Protein AF-A0A6V7MCL2-F1 (afdb_monomer_lite)

Organism: NCBI:txid1563983

Sequence (100 aa):
GWLGSQKLQTCLPIEEILKILQKGETPTAVLDKFLKYVDSVERRLQLAKSLGCPKTVIEILGTQGDRTSLLEYRDNLVPQSEAYFLAERTLSSPTIRWKS

Radius of gyration: 14.54 Å; chains: 1; bounding box: 34×38×40 Å

pLDDT: mean 91.35, std 11.15, range [50.09, 98.56]

Foldseek 3Di:
DDPDQPADDDPDDLVVVLVVCLVVVHDLVVSLVSLSNVPDLVVSLVSCVVSVNLVSNLVSCLQVLVLPVLVVSLVPDDPPDPSNVSSVCSNPDPPGDHDD

InterPro domains:
  IPR040057 Spermatogenesis-defective protein 39 [PTHR13364] (2-99)

Secondary structure (DSSP, 8-state):
----------SS-HHHHHHHHHHTT--HHHHHHHHTT---HHHHHHHHHHTT-HHHHHHHHHHTT-HHHHHHHHHTSPTTSHHHHHHHHHHT-TT-----

Structure (mmCIF, N/CA/C/O backbone):
data_AF-A0A6V7MCL2-F1
#
_entry.id   AF-A0A6V7MCL2-F1
#
loop_
_atom_site.group_PDB
_atom_site.id
_atom_site.type_symbol
_atom_site.label_atom_id
_atom_site.label_alt_id
_atom_site.label_comp_id
_atom_site.label_asym_id
_atom_site.label_entity_id
_atom_site.label_seq_id
_atom_site.pdbx_PDB_ins_code
_atom_site.Cartn_x
_atom_site.Cartn_y
_atom_site.Cartn_z
_atom_site.occupancy
_atom_site.B_iso_or_equiv
_atom_site.auth_seq_id
_atom_site.auth_comp_id
_atom_site.auth_asym_id
_atom_site.auth_atom_id
_atom_site.pdbx_PDB_model_num
ATOM 1 N N . GLY A 1 1 ? 6.582 29.308 4.907 1.00 50.09 1 GLY A N 1
ATOM 2 C CA . GLY A 1 1 ? 5.982 28.397 5.905 1.00 50.09 1 GLY A CA 1
ATOM 3 C C . GLY A 1 1 ? 4.537 28.136 5.533 1.00 50.09 1 GLY A C 1
ATOM 4 O O . GLY A 1 1 ? 4.061 28.806 4.630 1.00 50.09 1 GLY A O 1
ATOM 5 N N . TRP A 1 2 ? 3.855 27.233 6.247 1.00 57.88 2 TRP A N 1
ATOM 6 C CA . TRP A 1 2 ? 2.390 27.037 6.202 1.00 57.88 2 TRP A CA 1
ATOM 7 C C . TRP A 1 2 ? 1.812 25.991 5.226 1.00 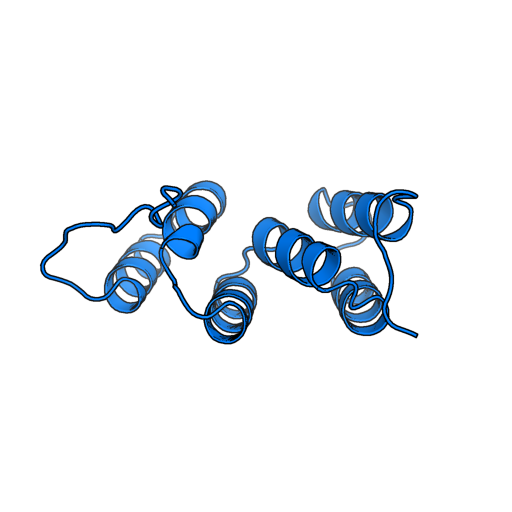57.88 2 TRP A C 1
ATOM 9 O O . TRP A 1 2 ? 0.932 26.281 4.430 1.00 57.88 2 TRP A O 1
ATOM 19 N N . LEU A 1 3 ? 2.216 24.729 5.370 1.00 57.12 3 LEU A N 1
ATOM 20 C CA . LEU A 1 3 ? 1.339 23.586 5.070 1.00 57.12 3 LEU A CA 1
ATOM 21 C C . LEU A 1 3 ? 1.408 22.652 6.279 1.00 57.12 3 LEU A C 1
ATOM 23 O O . LEU A 1 3 ? 2.128 21.659 6.292 1.00 57.12 3 LEU A O 1
ATOM 27 N N . GLY A 1 4 ? 0.747 23.072 7.360 1.00 53.94 4 GLY A N 1
ATOM 28 C CA . GLY A 1 4 ? 0.603 22.247 8.553 1.00 53.94 4 GLY A CA 1
ATOM 29 C C . GLY A 1 4 ? -0.191 21.001 8.187 1.00 53.94 4 GLY A C 1
ATOM 30 O O . GLY A 1 4 ? -1.275 21.111 7.614 1.00 53.94 4 GLY A O 1
ATOM 31 N N . SER A 1 5 ? 0.366 19.830 8.491 1.00 60.53 5 SER A N 1
ATOM 32 C CA . SER A 1 5 ? -0.343 18.558 8.427 1.00 60.53 5 SER A CA 1
ATOM 33 C C . SER A 1 5 ? -1.715 18.704 9.086 1.00 60.53 5 SER A C 1
ATOM 35 O O . SER A 1 5 ? -1.838 19.325 10.145 1.00 60.53 5 SER A O 1
ATOM 37 N N . GLN A 1 6 ? -2.767 18.177 8.452 1.00 60.72 6 GLN A N 1
ATOM 38 C CA . GLN A 1 6 ? -4.067 18.088 9.110 1.00 60.72 6 GLN A CA 1
ATOM 39 C C . GLN A 1 6 ? -3.863 17.245 10.370 1.00 60.72 6 GLN A C 1
ATOM 41 O O . GLN A 1 6 ? -3.604 16.051 10.275 1.00 60.72 6 GLN A O 1
ATOM 46 N N . LYS A 1 7 ? -3.917 17.867 11.548 1.00 62.31 7 LYS A N 1
ATOM 47 C CA . LYS A 1 7 ? -3.844 17.149 12.818 1.00 62.31 7 LYS A CA 1
ATOM 48 C C . LYS A 1 7 ? -5.261 16.806 13.228 1.00 62.31 7 LYS A C 1
ATOM 50 O O . LYS A 1 7 ? -6.069 17.699 13.473 1.00 62.31 7 LYS A O 1
ATOM 55 N N . LEU A 1 8 ? -5.563 15.516 13.289 1.00 67.75 8 LEU A N 1
ATOM 56 C CA . LEU A 1 8 ? -6.806 15.058 13.884 1.00 67.75 8 LEU A CA 1
ATOM 57 C C . LEU A 1 8 ? -6.716 15.315 15.397 1.00 67.75 8 LEU A C 1
ATOM 59 O O . LEU A 1 8 ?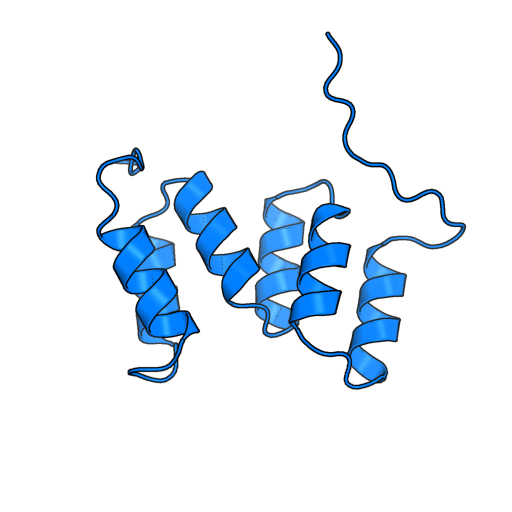 -5.947 14.660 16.095 1.00 67.75 8 LEU A O 1
ATOM 63 N N . GLN A 1 9 ? -7.450 16.308 15.901 1.00 68.75 9 GLN A N 1
ATOM 64 C CA . GLN A 1 9 ? -7.535 16.562 17.339 1.00 68.75 9 GLN A CA 1
ATOM 65 C C . GLN A 1 9 ? -8.459 15.521 17.968 1.00 68.75 9 GLN A C 1
ATOM 67 O O . GLN A 1 9 ? -9.680 15.635 17.884 1.00 68.75 9 GLN A O 1
ATOM 72 N N . THR A 1 10 ? -7.880 14.490 18.579 1.00 71.75 10 THR A N 1
ATOM 73 C CA . THR A 1 10 ? -8.644 13.492 19.332 1.00 71.75 10 THR A CA 1
ATOM 74 C C . THR A 1 10 ? -7.912 13.101 20.608 1.00 71.75 10 THR A C 1
ATOM 76 O O . THR A 1 10 ? -6.696 13.257 20.708 1.00 71.75 10 THR A O 1
ATOM 79 N N . CYS A 1 11 ? -8.655 12.550 21.567 1.00 77.19 11 CYS A N 1
ATOM 80 C CA . CYS A 1 11 ? -8.096 11.987 22.795 1.00 77.19 11 CYS A CA 1
ATOM 81 C C . CYS A 1 11 ? -7.441 10.607 22.588 1.00 77.19 11 CYS A C 1
ATOM 83 O O . CYS A 1 11 ? -6.917 10.042 23.543 1.00 77.19 11 CYS A O 1
ATOM 85 N N . LEU A 1 12 ? -7.494 10.047 21.372 1.00 83.06 12 LEU A N 1
ATOM 86 C CA . LEU A 1 12 ? -6.976 8.721 21.043 1.00 83.06 12 LEU A CA 1
ATOM 87 C C . LEU A 1 12 ? -5.858 8.799 19.989 1.00 83.06 12 LEU A C 1
ATOM 89 O O . LEU A 1 12 ? -5.926 9.595 19.050 1.00 83.06 12 LEU A O 1
ATOM 93 N N . PRO A 1 13 ? -4.828 7.943 20.076 1.00 88.06 13 PRO A N 1
ATOM 94 C CA . PRO A 1 13 ? -3.881 7.781 18.982 1.00 88.06 13 PRO A CA 1
ATOM 95 C C . PRO A 1 13 ? -4.596 7.326 17.703 1.00 88.06 13 PRO A C 1
ATOM 97 O O . PRO A 1 13 ? -5.491 6.481 17.751 1.00 88.06 13 PRO A O 1
ATOM 100 N N . ILE A 1 14 ? -4.166 7.827 16.541 1.00 90.56 14 ILE A N 1
ATOM 101 C CA . ILE A 1 14 ? -4.767 7.469 15.245 1.00 90.56 14 ILE A CA 1
ATOM 102 C C . ILE A 1 14 ? -4.768 5.955 14.985 1.00 90.56 14 ILE A C 1
ATOM 104 O O . ILE A 1 14 ? -5.708 5.426 14.398 1.00 90.56 14 ILE A O 1
ATOM 108 N N . GLU A 1 15 ? -3.753 5.235 15.464 1.00 88.44 15 GLU A N 1
ATOM 109 C CA . GLU A 1 15 ? -3.686 3.779 15.322 1.00 88.44 15 GLU A CA 1
ATOM 110 C C . GLU A 1 15 ? -4.799 3.061 16.097 1.00 88.44 15 GLU A C 1
ATOM 112 O O . GLU A 1 15 ? -5.336 2.068 15.611 1.00 88.44 15 GLU A O 1
ATOM 117 N N . GLU A 1 16 ? -5.200 3.576 17.263 1.00 90.56 16 GLU A N 1
ATOM 118 C CA . GLU A 1 16 ? -6.325 3.022 18.024 1.00 90.56 16 GLU A CA 1
ATOM 119 C C . GLU A 1 16 ? -7.651 3.275 17.305 1.00 90.56 16 GLU A C 1
ATOM 121 O O . GLU A 1 16 ? -8.497 2.385 17.225 1.00 90.56 16 GLU A O 1
ATOM 126 N N . ILE A 1 17 ? -7.798 4.448 16.683 1.00 92.25 17 ILE A N 1
ATOM 127 C CA . ILE A 1 17 ? -8.957 4.754 15.837 1.00 92.25 17 ILE A CA 1
ATOM 128 C C . ILE A 1 17 ? -9.023 3.779 14.654 1.00 92.25 17 ILE A C 1
ATOM 130 O O . ILE A 1 17 ? -10.075 3.194 14.404 1.00 92.25 17 ILE A O 1
ATOM 134 N N . LEU A 1 18 ? -7.906 3.540 13.957 1.00 92.88 18 LEU A N 1
ATOM 135 C CA . LEU A 1 18 ? -7.845 2.593 12.837 1.00 92.88 18 LEU A CA 1
ATOM 136 C C . LEU A 1 18 ? -8.200 1.161 13.263 1.00 92.88 18 LEU A C 1
ATOM 138 O O . LEU A 1 18 ? -8.946 0.489 12.552 1.00 92.88 18 LEU A O 1
ATOM 142 N N . LYS A 1 19 ? -7.736 0.709 14.436 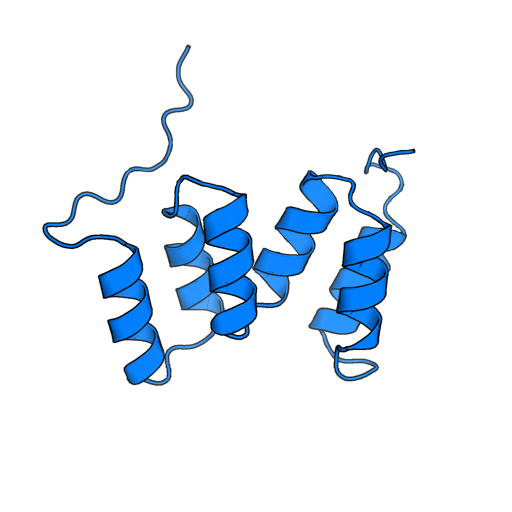1.00 90.38 19 LYS A N 1
ATOM 143 C CA . LYS A 1 19 ? -8.107 -0.603 14.996 1.00 90.38 19 LYS A CA 1
ATOM 144 C C . LYS A 1 19 ? -9.606 -0.705 15.276 1.00 90.38 19 LYS A C 1
ATOM 146 O O . LYS A 1 19 ? -10.209 -1.738 14.990 1.00 90.38 19 LYS A O 1
ATOM 151 N N . ILE A 1 20 ? -10.209 0.344 15.839 1.00 91.25 20 ILE A N 1
ATOM 152 C CA . ILE A 1 20 ? -11.654 0.387 16.106 1.00 91.25 20 ILE A CA 1
ATOM 153 C C . ILE A 1 20 ? -12.436 0.330 14.789 1.00 91.25 20 ILE A C 1
ATOM 155 O O . ILE A 1 20 ? -13.357 -0.474 14.664 1.00 91.25 20 ILE A O 1
ATOM 159 N N . LEU A 1 21 ? -12.035 1.122 13.790 1.00 90.06 21 LEU A N 1
ATOM 160 C CA . LEU A 1 21 ? -12.677 1.134 12.474 1.00 90.06 21 LEU A CA 1
ATOM 161 C C . LEU A 1 21 ? -12.578 -0.228 11.776 1.00 90.06 21 LEU A C 1
ATOM 163 O O . LEU A 1 21 ? -13.570 -0.708 11.229 1.00 90.06 21 LEU A O 1
ATOM 167 N N . GLN A 1 22 ? -11.414 -0.881 11.828 1.00 87.69 22 GLN A N 1
ATOM 168 C CA . GLN A 1 22 ? -11.227 -2.197 11.215 1.00 87.69 22 GLN A CA 1
ATOM 169 C C . GLN A 1 22 ? -12.171 -3.251 11.811 1.00 87.69 22 GLN A C 1
ATOM 171 O O . GLN A 1 22 ? -12.766 -4.026 11.068 1.00 87.69 22 GLN A O 1
ATOM 176 N N . LYS A 1 23 ? -12.350 -3.258 13.140 1.00 87.94 23 LYS A N 1
ATOM 177 C CA . LYS A 1 23 ? -13.267 -4.188 13.824 1.00 87.94 23 LYS A CA 1
ATOM 178 C C . LYS A 1 23 ? -14.731 -3.995 13.430 1.00 87.94 23 LYS A C 1
ATOM 180 O O . LYS A 1 23 ? -15.502 -4.938 13.530 1.00 87.94 23 LYS A O 1
ATOM 185 N N . GLY A 1 24 ? -15.107 -2.789 13.012 1.00 84.94 24 GLY A N 1
ATOM 186 C CA . GLY A 1 24 ? -16.458 -2.472 12.553 1.00 84.94 24 GLY A CA 1
ATOM 187 C C . GLY A 1 24 ? -16.715 -2.769 11.075 1.00 84.94 24 GLY A C 1
ATOM 188 O O . GLY A 1 24 ? -17.671 -2.218 10.542 1.00 84.94 24 GLY A O 1
ATOM 189 N N . GLU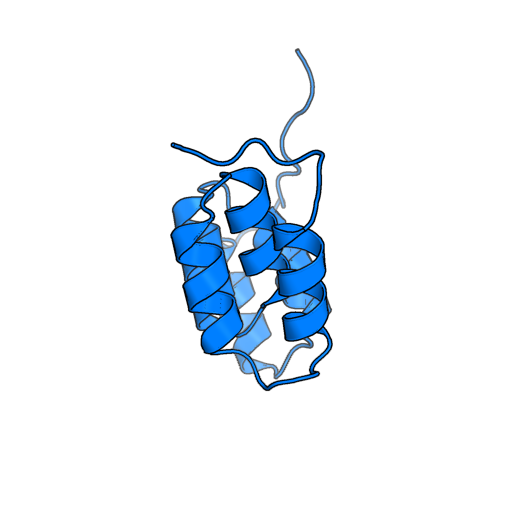 A 1 25 ? -15.849 -3.541 10.401 1.00 81.06 25 GLU A N 1
ATOM 190 C CA . GLU A 1 25 ? -15.946 -3.846 8.958 1.00 81.06 25 GLU A CA 1
ATOM 191 C C . GLU A 1 25 ? -16.061 -2.583 8.086 1.00 81.06 25 GLU A C 1
ATOM 193 O O . GLU A 1 25 ? -16.760 -2.525 7.074 1.00 81.06 25 GLU A O 1
ATOM 198 N N . THR A 1 26 ? -15.364 -1.525 8.504 1.00 87.12 26 THR A N 1
ATOM 199 C CA . THR A 1 26 ? -15.449 -0.224 7.846 1.00 87.12 26 THR A CA 1
ATOM 200 C C . THR A 1 26 ? -14.927 -0.310 6.402 1.00 87.12 26 THR A C 1
ATOM 202 O O . THR A 1 26 ? -13.856 -0.881 6.177 1.00 87.12 26 THR A O 1
ATOM 205 N N . PRO A 1 27 ? -15.594 0.331 5.420 1.00 91.81 27 PRO A N 1
ATOM 206 C CA . PRO A 1 27 ? -15.097 0.404 4.051 1.00 91.81 27 PRO A CA 1
ATOM 207 C C . PRO A 1 27 ? -13.673 0.967 3.966 1.00 91.81 27 PRO A C 1
ATOM 209 O O . PRO A 1 27 ? -13.340 1.971 4.608 1.00 91.81 27 PRO A O 1
ATOM 212 N N . THR A 1 28 ? -12.854 0.385 3.091 1.00 91.44 28 THR A N 1
ATOM 213 C CA . THR A 1 28 ? -11.456 0.794 2.855 1.00 91.44 28 THR A CA 1
ATOM 214 C C . THR A 1 28 ? -11.319 2.282 2.532 1.00 91.44 28 THR A C 1
ATOM 216 O O . THR A 1 28 ? -10.413 2.938 3.035 1.00 91.44 28 THR A O 1
ATOM 219 N N . ALA A 1 29 ? -12.284 2.863 1.813 1.00 91.50 29 ALA A N 1
ATOM 220 C CA . ALA A 1 29 ? -12.316 4.292 1.497 1.00 91.50 29 ALA A CA 1
ATOM 221 C C . ALA A 1 29 ? -12.369 5.213 2.735 1.00 91.50 29 ALA A C 1
ATOM 223 O O . ALA A 1 29 ? -11.958 6.374 2.662 1.00 91.50 29 ALA A O 1
ATOM 224 N N . VAL A 1 30 ? -12.896 4.738 3.867 1.00 93.69 30 VAL A N 1
ATOM 225 C CA . VAL A 1 30 ? -12.867 5.479 5.137 1.00 93.69 30 VAL A CA 1
ATOM 226 C C . VAL A 1 30 ? -11.510 5.285 5.804 1.00 93.69 30 VAL A C 1
ATOM 228 O O . VAL A 1 30 ? -10.904 6.274 6.208 1.00 93.69 30 VAL A O 1
ATOM 231 N N . LEU A 1 31 ? -10.993 4.054 5.852 1.00 94.88 31 LEU A N 1
ATOM 232 C CA . LEU A 1 31 ? -9.656 3.766 6.386 1.00 94.88 31 LEU A CA 1
ATOM 233 C C . LEU A 1 31 ? -8.573 4.591 5.670 1.00 94.88 31 LEU A C 1
ATOM 235 O O . LEU A 1 31 ? -7.732 5.191 6.335 1.00 94.88 31 LEU A O 1
ATOM 239 N N . ASP A 1 32 ? -8.657 4.729 4.344 1.00 94.00 32 ASP A N 1
ATOM 240 C CA . ASP A 1 32 ? -7.781 5.585 3.531 1.00 94.00 32 ASP A CA 1
ATOM 241 C C . ASP A 1 32 ? -7.782 7.051 3.999 1.00 94.00 32 ASP A C 1
ATOM 243 O O . ASP A 1 32 ? -6.745 7.716 3.980 1.00 94.00 32 ASP A O 1
ATOM 247 N N . LYS A 1 33 ? -8.928 7.583 4.450 1.00 92.69 33 LYS A N 1
ATOM 248 C CA . LYS A 1 33 ? -9.001 8.951 4.995 1.00 92.69 33 LYS A CA 1
ATOM 249 C C . LYS A 1 33 ? -8.255 9.050 6.320 1.00 92.69 33 LYS A C 1
ATOM 251 O O . LYS A 1 33 ?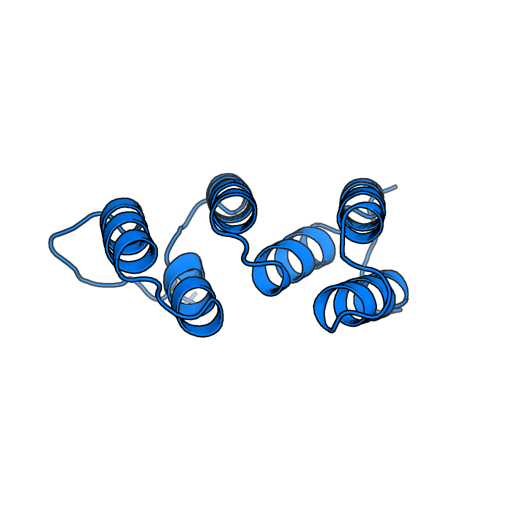 -7.528 10.018 6.524 1.00 92.69 33 LYS A O 1
ATOM 256 N N . PHE A 1 34 ? -8.408 8.054 7.191 1.00 93.69 34 PHE A N 1
ATOM 257 C CA . PHE A 1 34 ? -7.772 8.058 8.507 1.00 93.69 34 PHE A CA 1
ATOM 258 C C . PHE A 1 34 ? -6.265 7.786 8.439 1.00 93.69 34 PHE A C 1
ATOM 260 O O . PHE A 1 34 ? -5.498 8.390 9.187 1.00 93.69 34 PHE A O 1
ATOM 267 N N . LEU A 1 35 ? -5.814 6.967 7.486 1.00 95.06 35 LEU A N 1
ATOM 268 C CA . LEU A 1 35 ? -4.393 6.710 7.245 1.00 95.06 35 LEU A CA 1
ATOM 269 C C . LEU A 1 35 ? -3.604 7.995 6.941 1.00 95.06 35 LEU A C 1
ATOM 271 O O . LEU A 1 35 ? -2.421 8.073 7.267 1.00 95.06 35 LEU A O 1
ATOM 275 N N . LYS A 1 36 ? -4.239 9.045 6.399 1.00 92.75 36 LYS A N 1
ATOM 276 C CA . LYS A 1 36 ? -3.588 10.347 6.150 1.00 92.75 36 LYS A CA 1
ATOM 277 C C . LYS A 1 36 ? -3.119 11.061 7.420 1.00 92.75 36 LYS A C 1
ATOM 279 O O . LYS A 1 36 ? -2.212 11.886 7.324 1.00 92.75 36 LYS A O 1
ATOM 284 N N . TYR A 1 37 ? -3.691 10.722 8.575 1.00 91.56 37 TYR A N 1
ATOM 285 C CA . TYR A 1 37 ? -3.312 11.264 9.882 1.00 91.56 37 TYR A CA 1
ATOM 286 C C . TYR A 1 37 ? -2.169 10.486 10.561 1.00 91.56 37 TYR A C 1
ATOM 288 O O . TYR A 1 37 ? -1.762 10.847 11.660 1.00 91.56 37 TYR A O 1
ATOM 296 N N . VAL A 1 38 ? -1.646 9.418 9.941 1.00 93.12 38 VAL A N 1
ATOM 297 C CA . VAL A 1 38 ? -0.461 8.695 10.436 1.00 93.12 38 VAL A CA 1
ATOM 298 C C . VAL A 1 38 ? 0.798 9.399 9.937 1.00 93.12 38 VAL A C 1
ATOM 300 O O . VAL A 1 38 ? 1.107 9.312 8.751 1.00 93.12 38 VAL A O 1
ATOM 303 N N . ASP A 1 39 ? 1.528 10.093 10.808 1.00 88.62 39 ASP A N 1
ATOM 304 C CA . ASP A 1 39 ? 2.626 10.988 10.403 1.00 88.62 39 ASP A CA 1
ATOM 305 C C . ASP A 1 39 ? 3.795 10.283 9.690 1.00 88.62 39 ASP A C 1
ATOM 307 O O . ASP A 1 39 ? 4.242 10.753 8.644 1.00 88.62 39 ASP A O 1
ATOM 311 N N . SER A 1 40 ? 4.280 9.146 10.206 1.00 94.25 40 SER A N 1
ATOM 312 C CA . SER A 1 40 ? 5.350 8.385 9.539 1.00 94.25 40 SER A CA 1
ATOM 313 C C . SER A 1 40 ? 4.814 7.697 8.286 1.00 94.25 40 SER A C 1
ATOM 315 O O . SER A 1 40 ? 3.864 6.913 8.348 1.00 94.25 40 SER A O 1
ATOM 317 N N . VAL A 1 41 ? 5.458 7.956 7.147 1.00 95.25 41 VAL A N 1
ATOM 318 C CA . VAL A 1 41 ? 5.108 7.340 5.860 1.00 95.25 41 VAL A CA 1
ATOM 319 C C . VAL A 1 41 ? 5.360 5.833 5.897 1.00 95.25 41 VAL A C 1
ATOM 321 O O . VAL A 1 41 ? 4.534 5.065 5.409 1.00 95.25 41 VAL A O 1
ATOM 324 N N . GLU A 1 42 ? 6.447 5.394 6.531 1.00 95.44 42 GLU A N 1
ATOM 325 C CA . GLU A 1 42 ? 6.782 3.980 6.715 1.00 95.44 42 GLU A CA 1
ATOM 326 C C . GLU A 1 42 ? 5.706 3.282 7.548 1.00 95.44 42 GLU A C 1
ATOM 328 O O . GLU A 1 42 ? 5.203 2.220 7.170 1.00 95.44 42 GLU A O 1
ATOM 333 N N . ARG A 1 43 ? 5.290 3.911 8.655 1.00 96.25 43 ARG A N 1
ATOM 334 C CA . ARG A 1 43 ? 4.235 3.370 9.512 1.00 96.25 43 ARG A CA 1
ATOM 335 C C . ARG A 1 43 ? 2.888 3.336 8.796 1.00 96.25 43 ARG A C 1
ATOM 337 O O . ARG A 1 43 ? 2.169 2.341 8.878 1.00 96.25 43 ARG A O 1
ATOM 344 N N . ARG A 1 44 ? 2.564 4.392 8.049 1.00 97.38 44 ARG A N 1
ATOM 345 C CA . ARG A 1 44 ? 1.353 4.481 7.226 1.00 97.38 44 ARG A CA 1
ATOM 346 C C . ARG A 1 44 ? 1.316 3.388 6.161 1.00 97.38 44 ARG A C 1
ATOM 348 O O . ARG A 1 44 ? 0.269 2.775 5.974 1.00 97.38 44 ARG A O 1
ATOM 355 N N . LEU A 1 45 ? 2.445 3.108 5.510 1.00 97.94 45 LEU A N 1
ATOM 356 C CA . LEU A 1 45 ? 2.571 2.036 4.524 1.00 97.94 45 LEU A CA 1
ATOM 357 C C . LEU A 1 45 ? 2.325 0.660 5.154 1.00 97.94 45 LEU A C 1
ATOM 359 O O . LEU A 1 45 ? 1.575 -0.140 4.596 1.00 97.94 45 LEU A O 1
ATOM 363 N N . GLN A 1 46 ? 2.917 0.394 6.323 1.00 97.31 46 GLN A N 1
ATOM 364 C CA . GLN A 1 46 ? 2.688 -0.852 7.063 1.00 97.31 46 GLN A CA 1
ATOM 365 C C . GLN A 1 46 ? 1.207 -1.039 7.412 1.00 97.31 46 GLN A C 1
ATOM 367 O O . GLN A 1 46 ? 0.645 -2.098 7.138 1.00 97.31 46 GLN A O 1
ATOM 372 N N . LEU A 1 47 ? 0.569 -0.001 7.962 1.00 97.00 47 LEU A N 1
ATOM 373 C CA . LEU A 1 47 ? -0.848 -0.041 8.325 1.00 97.00 47 LEU A CA 1
ATOM 374 C C . LEU A 1 47 ? -1.745 -0.215 7.094 1.00 97.00 47 LEU A C 1
ATOM 376 O O . LEU A 1 47 ? -2.658 -1.033 7.117 1.00 97.00 47 LEU A O 1
ATOM 380 N N . ALA A 1 48 ? -1.471 0.492 5.997 1.00 97.25 48 ALA A N 1
ATOM 381 C CA . ALA A 1 48 ? -2.241 0.359 4.762 1.00 97.25 48 ALA A CA 1
ATOM 382 C C . ALA A 1 48 ? -2.183 -1.071 4.196 1.00 97.25 48 ALA A C 1
ATOM 384 O O . ALA A 1 48 ? -3.210 -1.603 3.773 1.00 97.25 48 ALA A O 1
ATOM 385 N N . LYS A 1 49 ? -1.010 -1.721 4.252 1.00 96.62 49 LYS A N 1
ATOM 386 C CA . LYS A 1 49 ? -0.861 -3.136 3.877 1.00 96.62 49 LYS A CA 1
ATOM 387 C C . LYS A 1 49 ? -1.666 -4.051 4.806 1.00 96.62 49 LYS A C 1
ATOM 389 O O . LYS A 1 49 ? -2.423 -4.879 4.310 1.00 96.62 49 LYS A O 1
ATOM 394 N N . SER A 1 50 ? -1.558 -3.885 6.128 1.00 95.00 50 SER A N 1
ATOM 395 C CA . SER A 1 50 ? -2.259 -4.751 7.094 1.00 95.00 50 SER A CA 1
ATOM 396 C C . SER A 1 50 ? -3.780 -4.577 7.097 1.00 95.00 50 SER A C 1
ATOM 398 O O . SER A 1 50 ? -4.503 -5.503 7.450 1.00 95.00 50 SER A O 1
ATOM 400 N N . LEU A 1 51 ? -4.264 -3.388 6.735 1.00 94.44 51 LEU A N 1
ATOM 401 C CA . LEU A 1 51 ? -5.688 -3.049 6.704 1.00 94.44 51 LEU A CA 1
ATOM 402 C C . LEU A 1 51 ? -6.353 -3.357 5.353 1.00 94.44 51 LEU A C 1
ATOM 404 O O . LEU A 1 51 ? -7.560 -3.173 5.227 1.00 94.44 51 LEU A O 1
ATOM 408 N N . GLY A 1 52 ? -5.594 -3.804 4.346 1.00 94.19 52 GLY A N 1
ATOM 409 C CA . GLY A 1 52 ? -6.138 -4.069 3.013 1.00 94.19 52 GLY A CA 1
ATOM 410 C C . GLY A 1 52 ? -6.547 -2.796 2.264 1.00 94.19 52 GLY A C 1
ATOM 411 O O . GLY A 1 52 ? -7.568 -2.785 1.583 1.00 94.19 52 GLY A O 1
ATOM 412 N N . CYS A 1 53 ? -5.759 -1.723 2.383 1.00 97.06 53 CYS A N 1
ATOM 413 C CA . CYS A 1 53 ? -5.999 -0.429 1.736 1.00 97.06 53 CYS A CA 1
ATOM 414 C C . CYS A 1 53 ? -5.056 -0.220 0.530 1.00 97.06 53 CYS A C 1
ATOM 416 O O . CYS A 1 53 ? -4.072 0.523 0.636 1.00 97.06 53 CYS A O 1
ATOM 418 N N . PRO A 1 54 ? -5.313 -0.855 -0.632 1.00 97.50 54 PRO A N 1
ATOM 419 C CA . PRO A 1 54 ? -4.373 -0.877 -1.753 1.00 97.50 54 PRO A CA 1
ATOM 420 C C . PRO A 1 54 ? -4.116 0.497 -2.364 1.00 97.50 54 PRO A C 1
ATOM 422 O O . PRO A 1 54 ? -2.998 0.773 -2.792 1.00 97.50 54 PRO A O 1
ATOM 425 N N . LYS A 1 55 ? -5.118 1.382 -2.366 1.00 97.62 55 LYS A N 1
ATOM 426 C CA . LYS A 1 55 ? -4.977 2.744 -2.884 1.00 97.62 55 LYS A CA 1
ATOM 427 C C . LYS A 1 55 ? -3.874 3.504 -2.150 1.00 97.62 55 LYS A C 1
ATOM 429 O O . LYS A 1 55 ? -2.950 3.997 -2.791 1.00 97.62 55 LYS A O 1
ATOM 434 N N . THR A 1 56 ? -3.933 3.531 -0.817 1.00 98.00 56 THR A N 1
ATOM 435 C CA . THR A 1 56 ? -2.905 4.183 0.007 1.00 98.00 56 THR A CA 1
ATOM 436 C C . THR A 1 56 ? -1.528 3.541 -0.193 1.00 98.00 56 THR A C 1
ATOM 438 O O . THR A 1 56 ? -0.535 4.261 -0.284 1.00 98.00 56 THR A O 1
ATOM 441 N N . VAL A 1 57 ? -1.441 2.208 -0.314 1.00 98.50 57 VAL A N 1
ATOM 442 C CA . VAL A 1 57 ? -0.164 1.523 -0.595 1.00 98.50 57 VAL A CA 1
ATOM 443 C C . VAL A 1 57 ? 0.434 1.998 -1.923 1.00 98.50 57 VAL A C 1
ATOM 445 O O . VAL A 1 57 ? 1.589 2.419 -1.956 1.00 98.50 57 VAL A O 1
ATOM 448 N N . ILE A 1 58 ? -0.352 1.981 -3.002 1.00 98.50 58 ILE A N 1
ATOM 449 C CA . ILE A 1 58 ? 0.101 2.364 -4.347 1.00 98.50 58 ILE A CA 1
ATOM 450 C C . ILE A 1 58 ? 0.497 3.846 -4.399 1.00 98.50 58 ILE A C 1
ATOM 452 O O . ILE A 1 58 ? 1.529 4.181 -4.980 1.00 98.50 58 ILE A O 1
ATOM 456 N N . GLU A 1 59 ? -0.282 4.729 -3.765 1.00 97.69 59 GLU A N 1
ATOM 457 C CA . GLU A 1 59 ? 0.029 6.162 -3.674 1.00 97.69 59 GLU A CA 1
ATOM 458 C C . GLU A 1 59 ? 1.368 6.409 -2.961 1.00 97.69 59 GLU A C 1
ATOM 460 O O . GLU A 1 59 ? 2.184 7.203 -3.442 1.00 97.69 59 GLU A O 1
ATOM 465 N N . ILE A 1 60 ? 1.629 5.714 -1.845 1.00 98.19 60 ILE A N 1
ATOM 466 C CA . ILE A 1 60 ? 2.892 5.846 -1.105 1.00 98.19 60 ILE A CA 1
ATOM 467 C C . ILE A 1 60 ? 4.069 5.342 -1.943 1.00 98.19 60 ILE A C 1
ATOM 469 O O . ILE A 1 60 ? 5.048 6.071 -2.094 1.00 98.19 60 ILE A O 1
ATOM 473 N N . LEU A 1 61 ? 3.977 4.135 -2.510 1.00 98.31 61 LEU A N 1
ATOM 474 C CA . LEU A 1 61 ? 5.070 3.549 -3.297 1.00 98.31 61 LEU A CA 1
ATOM 475 C C . LEU A 1 61 ? 5.380 4.385 -4.547 1.00 98.31 61 LEU A C 1
ATOM 477 O O . LEU A 1 61 ? 6.548 4.638 -4.846 1.00 98.31 61 LEU A O 1
ATOM 481 N N . GLY A 1 62 ? 4.342 4.892 -5.223 1.00 98.00 62 GLY A N 1
ATOM 482 C CA . GLY A 1 62 ? 4.490 5.826 -6.338 1.00 98.00 62 GLY A CA 1
ATOM 483 C C . GLY A 1 62 ? 5.155 7.141 -5.921 1.00 98.00 62 GLY A C 1
ATOM 484 O O . GLY A 1 62 ? 6.088 7.591 -6.581 1.00 98.00 62 GLY A O 1
ATOM 485 N N . THR A 1 63 ? 4.748 7.727 -4.790 1.00 97.00 63 THR A N 1
ATOM 486 C CA . THR A 1 63 ? 5.358 8.960 -4.250 1.00 97.00 63 THR A CA 1
ATOM 487 C C . THR A 1 63 ? 6.823 8.755 -3.860 1.00 97.00 63 THR A C 1
ATOM 489 O O . THR A 1 63 ? 7.654 9.635 -4.070 1.00 97.00 63 THR A O 1
ATOM 492 N N . GLN A 1 64 ? 7.157 7.588 -3.309 1.00 96.50 64 GLN A N 1
ATOM 493 C CA . GLN A 1 64 ? 8.526 7.223 -2.948 1.00 96.50 64 GLN A CA 1
ATOM 494 C C . GLN A 1 64 ? 9.393 6.850 -4.159 1.00 96.50 64 GLN A C 1
ATOM 496 O O . GLN A 1 64 ? 10.595 6.648 -3.975 1.00 96.50 64 GLN A O 1
ATOM 501 N N . GLY A 1 65 ? 8.813 6.723 -5.358 1.00 97.56 65 GLY A N 1
ATOM 502 C CA . GLY A 1 65 ? 9.517 6.259 -6.552 1.00 97.56 65 GLY A CA 1
ATOM 503 C C . GLY A 1 65 ? 10.054 4.830 -6.421 1.00 97.56 65 GLY A C 1
ATOM 504 O O . GLY A 1 65 ? 11.013 4.481 -7.107 1.00 97.56 65 GLY A O 1
ATOM 505 N N . ASP A 1 66 ? 9.482 4.012 -5.532 1.00 97.69 66 ASP A N 1
ATOM 506 C CA . ASP A 1 66 ? 9.915 2.631 -5.304 1.00 97.69 66 ASP A CA 1
ATOM 507 C C . ASP A 1 66 ? 9.237 1.697 -6.314 1.00 97.69 66 ASP A C 1
ATOM 509 O O . ASP A 1 66 ? 8.163 1.135 -6.077 1.00 97.69 66 ASP A O 1
ATOM 513 N N . ARG A 1 67 ? 9.860 1.590 -7.493 1.00 97.94 67 ARG A N 1
ATOM 514 C CA . ARG A 1 67 ? 9.330 0.802 -8.609 1.00 97.94 67 ARG A CA 1
ATOM 515 C C . ARG A 1 67 ? 9.273 -0.686 -8.273 1.00 97.94 67 ARG A C 1
ATOM 517 O O . ARG A 1 67 ? 8.293 -1.338 -8.622 1.00 97.94 67 ARG A O 1
ATOM 524 N N . THR A 1 68 ? 10.302 -1.202 -7.604 1.00 97.94 68 THR A N 1
ATOM 525 C CA . THR A 1 68 ? 10.429 -2.622 -7.258 1.00 97.94 68 THR A CA 1
ATOM 526 C C . THR A 1 68 ? 9.311 -3.045 -6.318 1.00 97.94 68 THR A C 1
ATOM 528 O O . THR A 1 68 ? 8.537 -3.936 -6.662 1.00 97.94 68 THR A O 1
ATOM 531 N N . SER A 1 69 ? 9.130 -2.332 -5.203 1.00 98.00 69 SER A N 1
ATOM 532 C CA . SER A 1 69 ? 8.054 -2.641 -4.258 1.00 98.00 69 SER A CA 1
ATOM 533 C C . SER A 1 69 ? 6.664 -2.499 -4.885 1.00 98.00 69 SER A C 1
ATOM 535 O O . SER A 1 69 ? 5.742 -3.219 -4.503 1.00 98.00 69 SER A O 1
ATOM 537 N N . LEU A 1 70 ? 6.473 -1.567 -5.830 1.00 98.44 70 LEU A N 1
ATOM 538 C CA . LEU A 1 70 ? 5.185 -1.393 -6.509 1.00 98.44 70 LEU A CA 1
ATOM 539 C C . LEU A 1 70 ? 4.883 -2.531 -7.494 1.00 98.44 70 LEU A C 1
ATOM 541 O O . LEU A 1 70 ? 3.731 -2.958 -7.571 1.00 98.44 70 LEU A O 1
ATOM 545 N N . LEU A 1 71 ? 5.893 -3.036 -8.209 1.00 98.38 71 LEU A N 1
ATOM 546 C CA . LEU A 1 71 ? 5.766 -4.226 -9.058 1.00 98.38 71 LEU A CA 1
ATOM 547 C C . LEU A 1 71 ? 5.408 -5.456 -8.219 1.00 98.38 71 LEU A C 1
ATOM 549 O O . LEU A 1 71 ? 4.410 -6.113 -8.499 1.00 98.38 71 LEU A O 1
ATOM 553 N N . GLU A 1 72 ? 6.152 -5.703 -7.139 1.00 98.25 72 GLU A N 1
ATOM 554 C CA . GLU A 1 72 ? 5.869 -6.809 -6.218 1.00 98.25 72 GLU A CA 1
ATOM 555 C C . GLU A 1 72 ? 4.465 -6.700 -5.617 1.00 98.25 72 GLU A C 1
ATOM 557 O O . GLU A 1 72 ? 3.740 -7.690 -5.514 1.00 98.25 72 GLU A O 1
ATOM 562 N N . TYR A 1 73 ? 4.047 -5.492 -5.226 1.00 98.31 73 TYR A N 1
ATOM 563 C CA . TYR A 1 73 ? 2.708 -5.292 -4.689 1.00 98.31 73 TYR A CA 1
ATOM 564 C C . TYR A 1 73 ? 1.632 -5.579 -5.739 1.00 98.31 73 TYR A C 1
ATOM 566 O O . TYR A 1 73 ? 0.680 -6.291 -5.431 1.00 98.31 73 TYR A O 1
ATOM 574 N N . ARG A 1 74 ? 1.798 -5.081 -6.973 1.00 98.31 74 ARG A N 1
ATOM 575 C CA . ARG A 1 74 ? 0.889 -5.356 -8.095 1.00 98.31 74 ARG A CA 1
ATOM 576 C C . ARG A 1 74 ? 0.731 -6.854 -8.340 1.00 98.31 74 ARG A C 1
ATOM 578 O O . ARG A 1 74 ? -0.396 -7.303 -8.525 1.00 98.31 74 ARG A O 1
ATOM 585 N N . ASP A 1 75 ? 1.826 -7.606 -8.327 1.00 97.94 75 ASP A N 1
ATOM 586 C CA . ASP A 1 75 ? 1.818 -9.042 -8.630 1.00 97.94 75 ASP A CA 1
ATOM 587 C C . ASP A 1 75 ? 1.050 -9.864 -7.579 1.00 97.94 75 ASP A C 1
ATOM 589 O O . ASP A 1 75 ? 0.564 -10.954 -7.874 1.00 97.94 75 ASP A O 1
ATOM 593 N N . ASN A 1 76 ? 0.874 -9.314 -6.373 1.00 97.38 76 ASN A N 1
ATOM 594 C CA . ASN A 1 76 ? 0.060 -9.898 -5.306 1.00 97.38 76 ASN A CA 1
ATOM 595 C C . ASN A 1 76 ? -1.407 -9.422 -5.309 1.00 97.38 76 ASN A C 1
ATOM 597 O O . ASN A 1 76 ? -2.204 -9.883 -4.488 1.00 97.38 76 ASN A O 1
ATOM 601 N N . LEU A 1 77 ? -1.788 -8.489 -6.188 1.00 97.75 77 LEU A N 1
ATOM 602 C CA . LEU A 1 77 ? -3.177 -8.051 -6.324 1.00 97.75 77 LEU A CA 1
ATOM 603 C C . LEU A 1 77 ? -3.973 -9.028 -7.188 1.00 97.75 77 LEU A C 1
ATOM 605 O O . LEU A 1 77 ? -3.446 -9.675 -8.090 1.00 97.75 77 LEU A O 1
ATOM 609 N N . VAL A 1 78 ? -5.287 -9.074 -6.959 1.00 97.44 78 VAL A N 1
ATOM 610 C CA . VAL A 1 78 ? -6.201 -9.819 -7.831 1.00 97.44 78 VAL A CA 1
ATOM 611 C C . VAL A 1 78 ? -6.103 -9.244 -9.252 1.00 97.44 78 VAL A C 1
ATOM 613 O O . VAL A 1 78 ? -6.350 -8.040 -9.422 1.00 97.44 78 VAL A O 1
ATOM 616 N N . PRO A 1 79 ? -5.766 -10.055 -10.274 1.00 96.56 79 PRO A N 1
ATOM 617 C CA . PRO A 1 79 ? -5.665 -9.582 -11.650 1.00 96.56 79 PRO A CA 1
ATOM 618 C C . PRO A 1 79 ? -6.953 -8.894 -12.109 1.00 96.56 79 PRO A C 1
ATOM 620 O O . PRO A 1 79 ? -8.050 -9.347 -11.791 1.00 96.56 79 PRO A O 1
ATOM 623 N N . GLN A 1 80 ? -6.819 -7.797 -12.861 1.00 95.38 80 GLN A N 1
ATOM 624 C CA . GLN A 1 80 ? -7.942 -6.989 -13.377 1.00 95.38 80 GLN A CA 1
ATOM 625 C C . GLN A 1 80 ? -8.842 -6.343 -12.304 1.00 95.38 80 GLN A C 1
ATOM 627 O O . GLN A 1 80 ? -9.885 -5.777 -12.627 1.00 95.38 80 GLN A O 1
ATOM 632 N N . SER A 1 81 ? -8.451 -6.376 -11.029 1.00 97.44 81 SER A N 1
ATOM 633 C CA . SER A 1 81 ? -9.102 -5.559 -10.004 1.00 97.44 81 SER A CA 1
ATOM 634 C C . SER A 1 81 ? -8.817 -4.066 -10.210 1.00 97.44 81 SER A C 1
ATOM 636 O O . SER A 1 81 ? -7.850 -3.675 -10.868 1.00 97.44 81 SER A O 1
ATOM 638 N N . GLU A 1 82 ? -9.626 -3.204 -9.591 1.00 96.88 82 GLU A N 1
ATOM 639 C CA . GLU A 1 82 ? -9.388 -1.755 -9.599 1.00 96.88 82 GLU A CA 1
ATOM 640 C C . GLU A 1 82 ? -7.989 -1.403 -9.066 1.00 96.88 82 GLU A C 1
ATOM 642 O O . GLU A 1 82 ? -7.276 -0.593 -9.658 1.00 96.88 82 GLU A O 1
ATOM 647 N N . ALA A 1 83 ? -7.568 -2.065 -7.984 1.00 97.50 83 ALA A N 1
ATOM 648 C CA . ALA A 1 83 ? -6.246 -1.890 -7.398 1.00 97.50 83 ALA A CA 1
ATOM 649 C C . ALA A 1 83 ? -5.127 -2.289 -8.371 1.00 97.50 83 ALA A C 1
ATOM 651 O O . ALA A 1 83 ? -4.131 -1.575 -8.483 1.00 97.50 83 ALA A O 1
ATOM 652 N N . TYR A 1 84 ? -5.301 -3.395 -9.101 1.00 98.50 84 TYR A N 1
ATOM 653 C CA . TYR A 1 84 ? -4.343 -3.838 -10.112 1.00 98.50 84 TYR A CA 1
ATOM 654 C C . TYR A 1 84 ? -4.182 -2.783 -11.217 1.00 98.50 84 TYR A C 1
ATOM 656 O O . TYR A 1 84 ? -3.065 -2.372 -11.529 1.00 98.50 84 TYR A O 1
ATOM 664 N N . PHE A 1 85 ? -5.292 -2.264 -11.754 1.00 98.56 85 PHE A N 1
ATOM 665 C CA . PHE A 1 85 ? -5.241 -1.204 -12.766 1.00 98.56 85 PHE A CA 1
ATOM 666 C C . PHE A 1 85 ? -4.654 0.103 -12.233 1.00 98.56 85 PHE A C 1
ATOM 668 O O . PHE A 1 85 ? -3.967 0.809 -12.971 1.00 98.56 85 PHE A O 1
ATOM 675 N N . LEU A 1 86 ? -4.904 0.438 -10.967 1.00 98.44 86 LEU A N 1
ATOM 676 C CA . LEU A 1 86 ? -4.283 1.593 -10.331 1.00 98.44 86 LEU A CA 1
ATOM 677 C C . LEU A 1 86 ? -2.761 1.423 -10.249 1.00 98.44 86 LEU A C 1
ATOM 679 O O . LEU A 1 86 ? -2.037 2.351 -10.602 1.00 98.44 86 LEU A O 1
ATOM 683 N N . ALA A 1 87 ? -2.274 0.247 -9.848 1.00 98.56 87 ALA A N 1
ATOM 684 C CA . ALA A 1 87 ? -0.844 -0.039 -9.795 1.00 98.56 87 ALA A CA 1
ATOM 685 C C . ALA A 1 87 ? -0.195 0.054 -11.186 1.00 98.56 87 ALA A C 1
ATOM 687 O O . ALA A 1 87 ? 0.820 0.732 -11.334 1.00 98.56 87 ALA A O 1
ATOM 688 N N . GLU A 1 88 ? -0.818 -0.526 -12.217 1.00 98.50 88 GLU A N 1
ATOM 689 C CA . GLU A 1 88 ? -0.343 -0.448 -13.608 1.00 98.50 88 GLU A CA 1
ATOM 690 C C . GLU A 1 88 ? -0.287 0.991 -14.138 1.00 98.50 88 GLU A C 1
ATOM 692 O O . GLU A 1 88 ? 0.703 1.403 -14.754 1.00 98.50 88 GLU A O 1
ATOM 697 N N . ARG A 1 89 ? -1.323 1.793 -13.857 1.00 98.44 89 ARG A N 1
ATOM 698 C CA . ARG A 1 89 ? -1.351 3.221 -14.215 1.00 98.44 89 ARG A CA 1
ATOM 699 C C . ARG A 1 89 ? -0.241 3.994 -13.512 1.00 98.44 89 ARG A C 1
ATOM 701 O O . ARG A 1 89 ? 0.431 4.797 -14.154 1.00 98.44 89 ARG A O 1
ATOM 708 N N . THR A 1 90 ? -0.023 3.738 -12.223 1.00 98.31 90 THR A N 1
ATOM 709 C CA . THR A 1 90 ? 1.058 4.368 -11.457 1.00 98.31 90 THR A CA 1
ATOM 710 C C . THR A 1 90 ? 2.427 3.962 -12.009 1.00 98.31 90 THR A C 1
ATOM 712 O O . THR A 1 90 ? 3.250 4.834 -12.267 1.00 98.3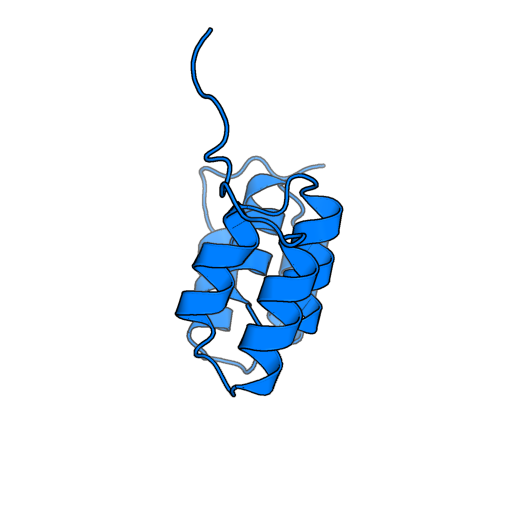1 90 THR A O 1
ATOM 715 N N . LEU A 1 91 ? 2.664 2.675 -12.287 1.00 98.19 91 LEU A N 1
ATOM 716 C CA . LEU A 1 91 ? 3.917 2.167 -12.872 1.00 98.19 91 LEU A CA 1
ATOM 717 C C . LEU A 1 91 ? 4.230 2.749 -14.256 1.00 98.19 91 LEU A C 1
ATOM 719 O O . LEU A 1 91 ? 5.405 2.900 -14.610 1.00 98.19 91 LEU A O 1
ATOM 723 N N . SER A 1 92 ? 3.187 3.064 -15.023 1.00 97.81 92 SER A N 1
ATOM 724 C CA . SER A 1 92 ? 3.276 3.646 -16.366 1.00 97.81 92 SER A CA 1
ATOM 725 C C . SER A 1 92 ? 3.308 5.176 -16.361 1.00 97.81 92 SER A C 1
ATOM 727 O O . SER A 1 92 ? 3.405 5.792 -17.421 1.00 97.81 92 SER A O 1
ATOM 729 N N . SER A 1 93 ? 3.206 5.810 -15.189 1.00 97.12 93 SER A N 1
ATOM 730 C CA . SER A 1 93 ? 3.137 7.263 -15.094 1.00 97.12 93 SER A CA 1
ATOM 731 C C . SER A 1 93 ? 4.466 7.911 -15.508 1.00 97.12 93 SER A C 1
ATOM 733 O O . SER A 1 93 ? 5.494 7.639 -14.879 1.00 97.12 93 SER A O 1
ATOM 735 N N . PRO A 1 94 ? 4.472 8.827 -16.498 1.00 95.69 94 PRO A N 1
ATOM 736 C CA . PRO A 1 94 ? 5.685 9.527 -16.923 1.00 95.69 94 PRO A CA 1
ATOM 737 C C . PRO A 1 94 ? 6.129 10.610 -15.926 1.00 95.69 94 PRO A C 1
ATOM 739 O O . PRO A 1 94 ? 7.208 11.177 -16.072 1.00 95.69 94 PRO A O 1
ATOM 742 N N . THR A 1 95 ? 5.300 10.934 -14.927 1.00 96.19 95 THR A N 1
ATOM 743 C CA . THR A 1 95 ? 5.579 12.000 -13.951 1.00 96.19 95 THR A CA 1
ATOM 744 C C . THR A 1 95 ? 6.328 11.507 -12.715 1.00 96.19 95 THR A C 1
ATOM 746 O O . THR A 1 95 ? 6.860 12.324 -11.960 1.00 96.19 95 THR A O 1
ATOM 749 N N . ILE A 1 96 ? 6.387 10.191 -12.495 1.00 97.31 96 ILE A N 1
ATOM 750 C CA . ILE A 1 96 ? 7.051 9.608 -11.328 1.00 97.31 96 ILE A CA 1
ATOM 751 C C . ILE A 1 96 ? 8.548 9.478 -11.602 1.00 97.31 96 ILE A C 1
ATOM 753 O O . ILE A 1 96 ? 8.972 8.873 -12.585 1.00 97.31 96 ILE A O 1
ATOM 757 N N . ARG A 1 97 ? 9.359 10.022 -10.690 1.00 96.12 97 ARG A N 1
ATOM 758 C CA . ARG A 1 97 ? 10.808 9.811 -10.678 1.00 96.12 97 ARG A CA 1
ATOM 759 C C . ARG A 1 97 ? 11.114 8.526 -9.920 1.00 96.12 97 ARG A C 1
ATOM 761 O O . ARG A 1 97 ? 11.120 8.520 -8.692 1.00 96.12 97 ARG A O 1
ATOM 768 N N . TRP A 1 98 ? 11.341 7.449 -10.658 1.00 97.00 98 TRP A N 1
ATOM 769 C CA . TRP A 1 98 ? 11.744 6.170 -10.082 1.00 97.00 98 TRP A CA 1
ATOM 770 C C . TRP A 1 98 ? 13.156 6.269 -9.506 1.00 97.00 98 TRP A C 1
ATOM 772 O O . TRP A 1 98 ? 14.034 6.887 -10.110 1.00 97.00 98 TRP A O 1
ATOM 782 N N . LYS A 1 99 ? 13.358 5.677 -8.329 1.00 94.69 99 LYS A N 1
ATOM 783 C CA . LYS A 1 99 ? 14.696 5.476 -7.771 1.00 94.69 99 LYS A CA 1
ATOM 784 C C . LYS A 1 99 ? 15.479 4.543 -8.699 1.00 94.69 99 LYS A C 1
ATOM 786 O O . LYS A 1 99 ? 14.896 3.599 -9.235 1.00 94.69 99 LYS A O 1
ATOM 791 N N . SER A 1 100 ? 16.758 4.857 -8.903 1.00 80.00 100 SER A N 1
ATOM 792 C CA . SER A 1 100 ? 17.705 4.006 -9.632 1.00 80.00 100 SER A CA 1
ATOM 793 C C . SER A 1 100 ? 17.998 2.713 -8.886 1.00 80.00 100 SER A C 1
ATOM 795 O O . SER A 1 100 ? 18.007 2.757 -7.634 1.00 80.00 100 SER A O 1
#